Protein AF-A0A9D9E8L4-F1 (afdb_monomer)

Structure (mmCIF, N/CA/C/O backbone):
data_AF-A0A9D9E8L4-F1
#
_entry.id   AF-A0A9D9E8L4-F1
#
loop_
_atom_site.group_PDB
_atom_site.id
_atom_site.type_symbol
_atom_site.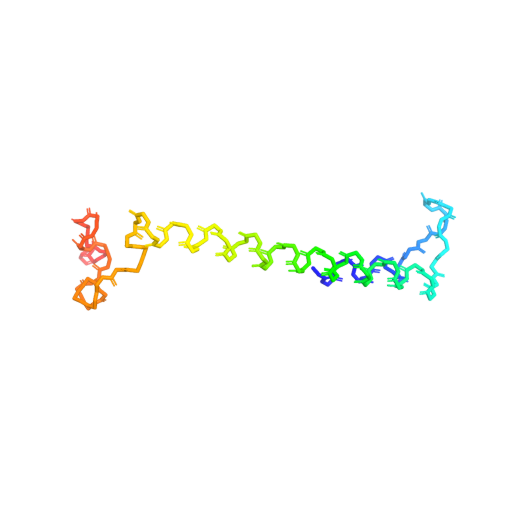label_atom_id
_atom_site.label_alt_id
_atom_site.label_comp_id
_atom_site.label_asym_id
_atom_site.label_entity_id
_atom_site.label_seq_id
_atom_site.pdbx_PDB_ins_code
_atom_site.Cartn_x
_atom_site.Cartn_y
_atom_site.Cartn_z
_atom_site.occupancy
_atom_site.B_iso_or_equiv
_atom_site.auth_seq_id
_atom_site.auth_comp_id
_atom_site.auth_asym_id
_atom_site.auth_atom_id
_atom_site.pdbx_PDB_model_num
ATOM 1 N N . MET A 1 1 ? -1.884 -2.851 -7.942 1.00 67.31 1 MET A N 1
ATOM 2 C CA . MET A 1 1 ? -0.624 -3.552 -8.271 1.00 67.31 1 MET A CA 1
ATOM 3 C C . MET A 1 1 ? -0.646 -4.101 -9.697 1.00 67.31 1 MET A C 1
ATOM 5 O O . MET A 1 1 ? 0.195 -3.680 -10.473 1.00 67.31 1 MET A O 1
ATOM 9 N N . LEU A 1 2 ? -1.616 -4.949 -10.090 1.00 73.38 2 LEU A N 1
ATOM 10 C CA . LEU A 1 2 ? -1.688 -5.491 -11.465 1.00 73.38 2 LEU A CA 1
ATOM 11 C C . LEU A 1 2 ? -1.689 -4.400 -12.553 1.00 73.38 2 LEU A C 1
ATOM 13 O O . LEU A 1 2 ? -0.829 -4.422 -13.424 1.00 73.38 2 LEU A O 1
ATOM 17 N N . GLY A 1 3 ? -2.563 -3.391 -12.458 1.00 71.88 3 GLY A N 1
ATOM 18 C CA . GLY A 1 3 ? -2.596 -2.285 -13.431 1.00 71.88 3 GLY A CA 1
ATOM 19 C C . GLY A 1 3 ? -1.275 -1.510 -13.547 1.00 71.88 3 GLY A C 1
ATOM 20 O O . GLY A 1 3 ? -0.879 -1.136 -14.642 1.00 71.88 3 GLY A O 1
ATOM 21 N N . THR A 1 4 ? -0.548 -1.342 -12.440 1.00 72.38 4 THR A N 1
ATOM 22 C CA . THR A 1 4 ? 0.757 -0.661 -12.388 1.00 72.38 4 THR A CA 1
ATOM 23 C C . THR A 1 4 ? 1.831 -1.427 -13.169 1.00 72.38 4 THR A C 1
ATOM 25 O O . THR A 1 4 ? 2.640 -0.836 -13.874 1.00 72.38 4 THR A O 1
ATOM 28 N N . ILE A 1 5 ? 1.792 -2.760 -13.103 1.00 69.19 5 ILE A N 1
ATOM 29 C CA . ILE A 1 5 ? 2.703 -3.643 -13.843 1.00 69.19 5 ILE A CA 1
ATOM 30 C C . ILE A 1 5 ? 2.354 -3.650 -15.338 1.00 69.19 5 ILE A C 1
ATOM 32 O O . ILE A 1 5 ? 3.253 -3.602 -16.176 1.00 69.19 5 ILE A O 1
ATOM 36 N N . LEU A 1 6 ? 1.061 -3.643 -15.685 1.00 69.81 6 LEU A N 1
ATOM 37 C CA . LEU A 1 6 ? 0.610 -3.601 -17.080 1.00 69.81 6 LEU A CA 1
ATOM 38 C C . LEU A 1 6 ? 1.037 -2.313 -17.802 1.00 69.81 6 LEU A C 1
ATOM 40 O O . LEU A 1 6 ? 1.322 -2.372 -18.994 1.00 69.81 6 LEU A O 1
ATOM 44 N N . ILE A 1 7 ? 1.165 -1.180 -17.099 1.00 72.56 7 ILE A N 1
ATOM 45 C CA . ILE A 1 7 ? 1.708 0.067 -17.673 1.00 72.56 7 ILE A CA 1
ATOM 46 C C . ILE A 1 7 ? 3.146 -0.134 -18.169 1.00 72.56 7 ILE A C 1
ATOM 48 O O . ILE A 1 7 ? 3.515 0.410 -19.202 1.00 72.56 7 ILE A O 1
ATOM 52 N N . GLY A 1 8 ? 3.955 -0.949 -17.487 1.00 64.25 8 GLY A N 1
ATOM 53 C CA . GLY A 1 8 ? 5.310 -1.272 -17.941 1.00 64.25 8 GLY A CA 1
ATOM 54 C C . GLY A 1 8 ? 5.348 -2.076 -19.247 1.00 64.25 8 GLY A C 1
ATOM 55 O O . GLY A 1 8 ? 6.346 -2.013 -19.960 1.00 64.25 8 GLY A O 1
ATOM 56 N N . PHE A 1 9 ? 4.271 -2.805 -19.564 1.00 66.44 9 PHE A N 1
ATOM 57 C CA . PHE A 1 9 ? 4.167 -3.661 -20.751 1.00 66.44 9 PHE A CA 1
ATOM 58 C C . PHE A 1 9 ? 3.433 -2.985 -21.922 1.00 66.44 9 PHE A C 1
ATOM 60 O O . PHE A 1 9 ? 3.818 -3.176 -23.069 1.00 66.44 9 PHE A O 1
ATOM 67 N N . LEU A 1 10 ? 2.403 -2.178 -21.645 1.00 68.56 10 LEU A N 1
ATOM 68 C CA . LEU A 1 10 ? 1.551 -1.525 -22.652 1.00 68.56 10 LEU A CA 1
ATOM 69 C C . LEU A 1 10 ? 1.919 -0.051 -22.917 1.00 68.56 10 LEU A C 1
ATOM 71 O O . LEU A 1 10 ? 1.195 0.623 -23.646 1.00 68.56 10 LEU A O 1
ATOM 75 N N . ALA A 1 11 ? 2.993 0.482 -22.319 1.00 63.09 11 ALA A N 1
ATOM 76 C CA . ALA A 1 11 ? 3.388 1.883 -22.504 1.00 63.09 11 ALA A CA 1
ATOM 77 C C . ALA A 1 11 ? 3.727 2.202 -23.972 1.00 63.09 11 ALA A C 1
ATOM 79 O O .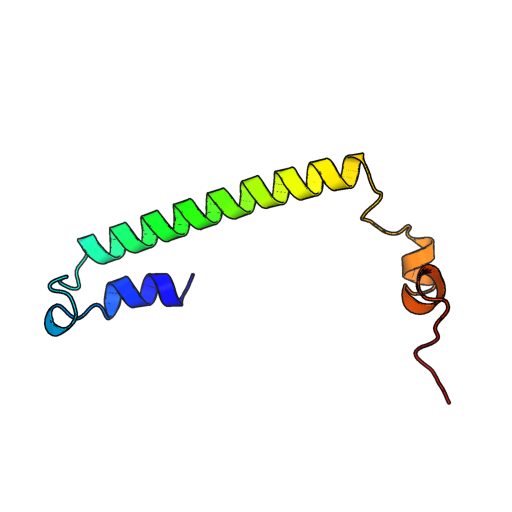 ALA A 1 11 ? 4.757 1.781 -24.493 1.00 63.09 11 ALA A O 1
ATOM 80 N N . ASP A 1 12 ? 2.875 2.988 -24.625 1.00 59.06 12 ASP A N 1
ATOM 81 C CA . ASP A 1 12 ? 3.088 3.418 -26.004 1.00 59.06 12 ASP A CA 1
ATOM 82 C C . A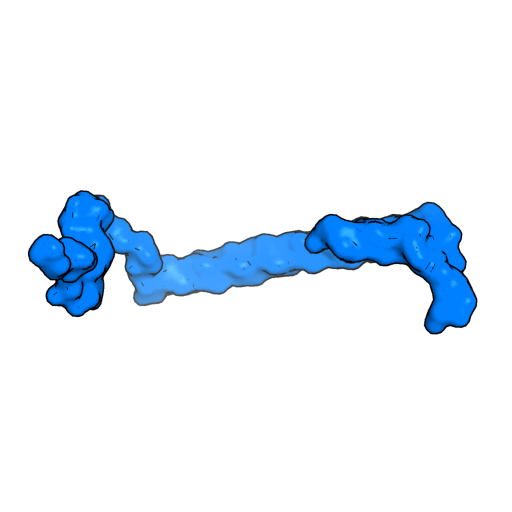SP A 1 12 ? 3.863 4.757 -26.051 1.00 59.06 12 ASP A C 1
ATOM 84 O O . ASP A 1 12 ? 3.384 5.762 -25.504 1.00 59.06 12 ASP A O 1
ATOM 88 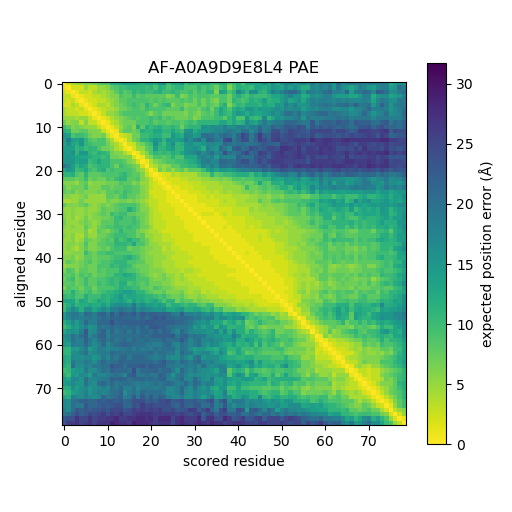N N . PRO A 1 13 ? 5.037 4.822 -26.712 1.00 57.91 13 PRO A N 1
ATOM 89 C CA . PRO A 1 13 ? 5.788 6.065 -26.882 1.00 57.91 13 PRO A CA 1
ATOM 90 C C . PRO A 1 13 ? 5.033 7.136 -27.684 1.00 57.91 13 PRO A C 1
ATOM 92 O O . PRO A 1 13 ? 5.344 8.314 -27.538 1.00 57.91 13 PRO A O 1
ATOM 95 N N . ILE A 1 14 ? 4.011 6.784 -28.468 1.00 57.28 14 ILE A N 1
ATOM 96 C CA . ILE A 1 14 ? 3.179 7.747 -29.211 1.00 57.28 14 ILE A CA 1
ATOM 97 C C . ILE A 1 14 ? 2.329 8.600 -28.254 1.00 57.28 14 ILE A C 1
ATOM 99 O O . ILE A 1 14 ? 2.027 9.754 -28.552 1.00 57.28 14 ILE A O 1
ATOM 103 N N . MET A 1 15 ? 1.970 8.064 -27.084 1.00 62.84 15 MET A N 1
ATOM 104 C CA . MET A 1 15 ? 1.127 8.763 -26.109 1.00 62.84 15 MET A CA 1
ATOM 105 C C . MET A 1 15 ? 1.921 9.665 -25.154 1.00 62.84 15 MET A C 1
ATOM 107 O O . MET A 1 15 ? 1.361 10.632 -24.644 1.00 62.84 15 MET A O 1
ATOM 111 N N . ASN A 1 16 ? 3.201 9.369 -24.879 1.00 62.66 16 ASN A N 1
ATOM 112 C CA . ASN A 1 16 ? 3.986 10.156 -23.912 1.00 62.66 16 ASN A CA 1
ATOM 113 C C . ASN A 1 16 ? 5.516 10.180 -24.135 1.00 62.66 16 ASN A C 1
ATOM 115 O O . ASN A 1 16 ? 6.255 10.489 -23.208 1.00 62.66 16 ASN A O 1
ATOM 119 N N . ASN A 1 17 ? 6.036 9.833 -25.318 1.00 60.28 17 ASN A N 1
ATOM 120 C CA . ASN A 1 17 ? 7.483 9.685 -25.592 1.00 60.28 17 ASN A CA 1
ATOM 121 C C . ASN A 1 17 ? 8.224 8.692 -24.674 1.00 60.28 17 ASN A C 1
ATOM 123 O O . ASN A 1 17 ? 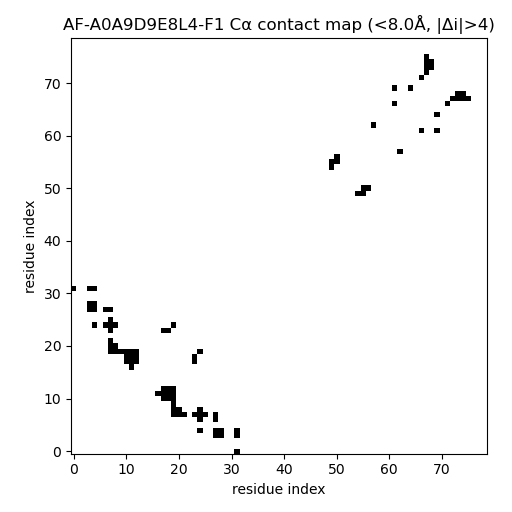9.454 8.660 -24.647 1.00 60.28 17 ASN A O 1
ATOM 127 N N . ILE A 1 18 ? 7.501 7.854 -23.928 1.00 63.44 18 ILE A N 1
ATOM 128 C CA . ILE A 1 18 ? 8.111 6.848 -23.068 1.00 63.44 18 ILE A CA 1
ATOM 129 C C . ILE A 1 18 ? 8.035 5.490 -23.756 1.00 63.44 18 ILE A C 1
ATOM 131 O O . ILE A 1 18 ? 6.954 4.969 -24.010 1.00 63.44 18 ILE A O 1
ATOM 135 N N . HIS A 1 19 ? 9.195 4.920 -24.060 1.00 59.34 19 HIS A N 1
ATOM 136 C CA . HIS A 1 19 ? 9.291 3.641 -24.750 1.00 59.34 19 HIS A CA 1
ATOM 137 C C . HIS A 1 19 ? 8.963 2.495 -23.780 1.00 59.34 19 HIS A C 1
ATOM 139 O O . HIS A 1 19 ? 9.596 2.376 -22.726 1.00 59.34 19 HIS A O 1
ATOM 145 N N . ALA A 1 20 ? 8.015 1.621 -24.142 1.00 59.72 20 ALA A N 1
ATOM 146 C CA . ALA A 1 20 ? 7.881 0.317 -23.494 1.00 59.72 20 ALA A CA 1
ATOM 147 C C . ALA A 1 20 ? 9.214 -0.438 -23.573 1.00 59.72 20 ALA A C 1
ATOM 149 O O . ALA A 1 20 ? 9.830 -0.557 -24.633 1.00 59.72 20 ALA A O 1
ATOM 150 N N . GLY A 1 21 ? 9.670 -0.947 -22.431 1.00 66.88 21 GLY A N 1
ATOM 151 C CA . GLY A 1 21 ? 10.937 -1.658 -22.339 1.00 66.88 21 GLY A CA 1
ATOM 152 C C . GLY A 1 21 ? 11.274 -2.086 -20.916 1.00 66.88 21 GLY A C 1
ATOM 153 O O . GLY A 1 21 ? 10.606 -1.704 -19.952 1.00 66.88 21 GLY A O 1
ATOM 154 N N . LEU A 1 22 ? 12.356 -2.859 -20.782 1.00 69.12 22 LEU A N 1
ATOM 155 C CA . LEU A 1 22 ? 12.864 -3.364 -19.498 1.00 69.12 22 LEU A CA 1
ATOM 156 C C . LEU A 1 22 ? 13.060 -2.249 -18.458 1.00 69.12 22 LEU A C 1
ATOM 158 O O . LEU A 1 22 ? 12.765 -2.450 -17.285 1.00 69.12 22 LEU A O 1
ATOM 162 N N . HIS A 1 23 ? 13.496 -1.061 -18.883 1.00 74.62 23 HIS A N 1
ATOM 163 C CA . HIS A 1 23 ? 13.681 0.087 -17.994 1.00 74.62 23 HIS A CA 1
ATOM 164 C C . HIS A 1 23 ? 12.355 0.594 -17.396 1.00 74.62 23 HIS A C 1
ATOM 166 O O . HIS A 1 23 ? 12.254 0.772 -16.183 1.00 74.62 23 HIS A O 1
ATOM 172 N N . GLN A 1 24 ? 11.315 0.741 -18.223 1.00 69.12 24 GLN A N 1
ATOM 173 C CA . GLN A 1 24 ? 9.977 1.167 -17.800 1.00 69.12 24 GLN A CA 1
ATOM 174 C C . GLN A 1 24 ? 9.351 0.156 -16.831 1.00 69.12 24 GLN A C 1
ATOM 176 O O . GLN A 1 24 ? 8.778 0.531 -15.809 1.00 69.12 24 GLN A O 1
ATOM 181 N N . LEU A 1 25 ? 9.504 -1.137 -17.1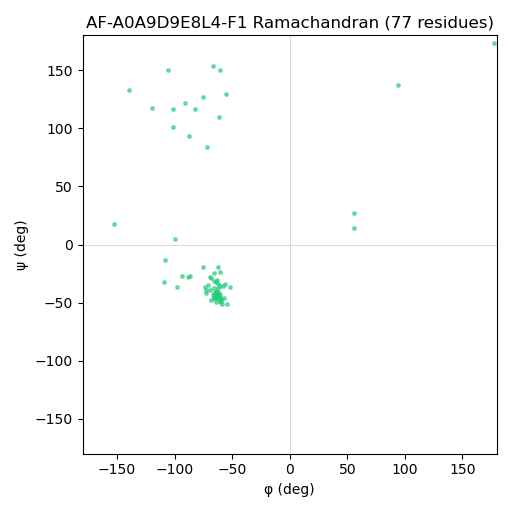24 1.00 75.50 25 LEU A N 1
ATOM 182 C CA . LEU A 1 25 ? 9.019 -2.219 -16.274 1.00 75.50 25 LEU A CA 1
ATOM 183 C C . LEU A 1 25 ? 9.718 -2.226 -14.903 1.00 75.50 25 LEU A C 1
ATOM 185 O O . LEU A 1 25 ? 9.048 -2.358 -13.880 1.00 75.50 25 LEU A O 1
ATOM 189 N N . LEU A 1 26 ? 11.037 -2.008 -14.860 1.00 76.50 26 LEU A N 1
ATOM 190 C CA . LEU A 1 26 ? 11.793 -1.900 -13.606 1.00 76.50 26 LEU A CA 1
ATOM 191 C C . LEU A 1 26 ? 11.361 -0.692 -12.765 1.00 76.50 26 LEU A C 1
ATOM 193 O O . LEU A 1 26 ? 11.198 -0.832 -11.554 1.00 76.50 26 LEU A O 1
ATOM 197 N N . ILE A 1 27 ? 11.116 0.464 -13.389 1.00 82.62 27 ILE A N 1
ATOM 198 C CA . ILE A 1 27 ? 10.607 1.657 -12.693 1.00 82.62 27 ILE A CA 1
ATOM 199 C C . ILE A 1 27 ? 9.219 1.389 -12.100 1.00 82.62 27 ILE A C 1
ATOM 201 O O . ILE A 1 27 ? 8.967 1.742 -10.948 1.00 82.62 27 ILE A O 1
ATOM 205 N N . GLN A 1 28 ? 8.329 0.730 -12.848 1.00 79.50 28 GLN A N 1
ATOM 206 C CA . GLN A 1 28 ? 6.986 0.398 -12.361 1.00 79.50 28 GLN A CA 1
ATOM 207 C C . GLN A 1 28 ? 7.023 -0.606 -11.205 1.00 79.50 28 GLN A C 1
ATOM 209 O O . GLN A 1 28 ? 6.307 -0.428 -10.221 1.00 79.50 28 GLN A O 1
ATOM 214 N N . ILE A 1 29 ? 7.882 -1.627 -11.280 1.00 82.25 29 ILE A N 1
ATOM 215 C CA . ILE A 1 29 ? 8.083 -2.578 -10.178 1.00 82.25 29 ILE A CA 1
ATOM 216 C C . ILE A 1 29 ? 8.646 -1.856 -8.953 1.00 82.25 29 ILE A C 1
ATOM 218 O O . ILE A 1 29 ? 8.127 -2.036 -7.855 1.00 82.25 29 ILE A O 1
ATOM 222 N N . PHE A 1 30 ? 9.659 -1.005 -9.127 1.00 85.56 30 PHE A N 1
ATOM 223 C CA . PHE A 1 30 ? 10.246 -0.243 -8.028 1.00 85.56 30 PHE A CA 1
ATOM 224 C C . PHE A 1 30 ? 9.216 0.674 -7.356 1.00 85.56 30 PHE A C 1
ATOM 226 O O . PHE A 1 30 ? 9.071 0.647 -6.135 1.00 85.56 30 PHE A O 1
ATOM 233 N N . GLY A 1 31 ? 8.444 1.425 -8.145 1.00 85.31 31 GLY A N 1
ATOM 234 C CA . GLY A 1 31 ? 7.367 2.272 -7.636 1.00 85.31 31 GLY A CA 1
ATOM 235 C C . GLY A 1 31 ? 6.287 1.467 -6.911 1.00 85.31 31 GLY A C 1
ATOM 236 O O . GLY A 1 31 ? 5.870 1.837 -5.815 1.00 85.31 31 GLY A O 1
ATOM 237 N N . ALA A 1 32 ? 5.876 0.327 -7.471 1.00 86.88 32 ALA A N 1
ATOM 238 C CA . ALA A 1 32 ? 4.896 -0.560 -6.853 1.00 86.88 32 ALA A CA 1
ATOM 239 C C . ALA A 1 32 ? 5.390 -1.133 -5.515 1.00 86.88 32 ALA A C 1
ATOM 241 O O . ALA A 1 32 ? 4.635 -1.149 -4.545 1.00 86.88 32 ALA A O 1
ATOM 242 N N . VAL A 1 33 ? 6.654 -1.560 -5.440 1.00 89.00 33 VAL A N 1
ATOM 243 C CA . VAL A 1 33 ? 7.271 -2.075 -4.208 1.00 89.00 33 VAL A CA 1
ATOM 244 C C . VAL A 1 33 ? 7.400 -0.976 -3.156 1.00 89.00 33 VAL A C 1
ATOM 246 O O . VAL A 1 33 ? 7.053 -1.205 -2.000 1.00 89.00 33 VAL A O 1
ATOM 249 N N . LEU A 1 34 ? 7.828 0.229 -3.542 1.00 91.31 34 LEU A N 1
ATOM 250 C CA . LEU A 1 34 ? 7.933 1.371 -2.631 1.00 91.31 34 LEU A CA 1
ATOM 251 C C . LEU A 1 34 ? 6.569 1.706 -2.023 1.00 91.31 34 LEU A C 1
ATOM 253 O O . LEU A 1 34 ? 6.444 1.835 -0.806 1.00 91.31 34 LEU A O 1
ATOM 257 N N . VAL A 1 35 ? 5.531 1.764 -2.859 1.00 92.19 35 VAL A N 1
ATOM 258 C CA . VAL A 1 35 ? 4.154 1.970 -2.404 1.00 92.19 35 VAL A CA 1
ATOM 259 C C . VAL A 1 35 ? 3.705 0.816 -1.502 1.00 92.19 35 VAL A C 1
ATOM 261 O O . VAL A 1 35 ? 3.173 1.075 -0.429 1.00 92.19 35 VAL A O 1
ATOM 264 N N . ALA A 1 36 ? 3.962 -0.445 -1.863 1.00 89.00 36 ALA A N 1
ATOM 265 C CA . ALA A 1 36 ? 3.598 -1.600 -1.037 1.00 89.00 36 ALA A CA 1
ATOM 266 C C . ALA A 1 36 ? 4.209 -1.530 0.373 1.00 89.00 36 ALA A C 1
ATOM 268 O O . ALA A 1 36 ? 3.501 -1.730 1.360 1.00 89.00 36 ALA A O 1
ATOM 269 N N . ILE A 1 37 ? 5.501 -1.200 0.463 1.00 93.88 37 ILE A N 1
ATOM 270 C CA . ILE A 1 37 ? 6.217 -1.034 1.733 1.00 93.88 37 ILE A CA 1
ATOM 271 C C . ILE A 1 37 ? 5.630 0.137 2.523 1.00 93.88 37 ILE A C 1
ATOM 273 O O . ILE A 1 37 ? 5.356 -0.004 3.715 1.00 93.88 37 ILE A O 1
ATOM 277 N N . TYR A 1 38 ? 5.396 1.275 1.865 1.00 92.31 38 TYR A N 1
ATOM 278 C CA . TYR A 1 38 ? 4.836 2.456 2.512 1.00 92.31 38 TYR A CA 1
ATOM 279 C C . TYR A 1 38 ? 3.467 2.167 3.132 1.00 92.31 38 TYR A C 1
ATOM 281 O O . TYR A 1 38 ? 3.276 2.414 4.321 1.00 92.31 38 TYR A O 1
ATOM 289 N N . ILE A 1 39 ? 2.533 1.591 2.366 1.00 93.38 39 ILE A N 1
ATOM 290 C CA . ILE A 1 39 ? 1.187 1.298 2.872 1.00 93.38 39 ILE A CA 1
ATOM 291 C C . ILE 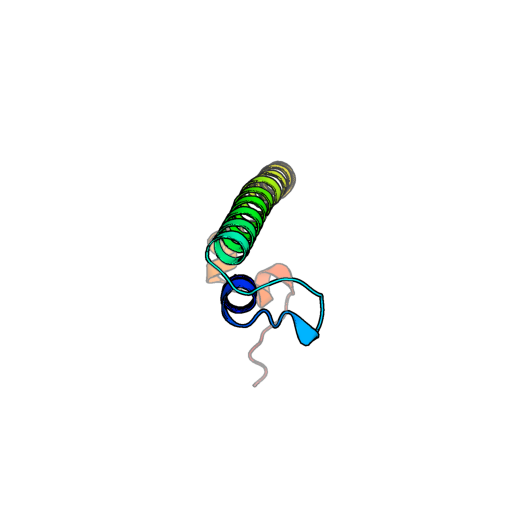A 1 39 ? 1.272 0.283 4.017 1.00 93.38 39 ILE A C 1
ATOM 293 O O . ILE A 1 39 ? 0.628 0.469 5.041 1.00 93.38 39 ILE A O 1
ATOM 297 N N . MET A 1 40 ? 2.104 -0.755 3.888 1.00 93.06 40 MET A N 1
ATOM 298 C CA . MET A 1 40 ? 2.265 -1.769 4.932 1.00 93.06 40 MET A CA 1
ATOM 299 C C . MET A 1 40 ? 2.743 -1.157 6.253 1.00 93.06 40 MET A C 1
ATOM 301 O O . MET A 1 40 ? 2.140 -1.407 7.294 1.00 93.06 40 MET A O 1
ATOM 305 N N . ILE A 1 41 ? 3.789 -0.327 6.214 1.00 95.69 41 ILE A N 1
ATOM 306 C CA . ILE A 1 41 ? 4.347 0.306 7.414 1.00 95.69 41 ILE A CA 1
ATOM 307 C C . ILE A 1 41 ? 3.364 1.323 7.992 1.00 95.69 41 ILE A C 1
ATOM 309 O O . ILE A 1 41 ? 3.095 1.304 9.190 1.00 95.69 41 ILE A O 1
ATOM 313 N N . VAL A 1 42 ? 2.807 2.203 7.159 1.00 94.00 42 VAL A N 1
ATOM 314 C CA . VAL A 1 42 ? 1.914 3.270 7.624 1.00 94.00 42 VAL A CA 1
ATOM 315 C C . VAL A 1 42 ? 0.623 2.694 8.191 1.00 94.00 42 VAL A C 1
ATOM 317 O O . VAL A 1 42 ? 0.224 3.074 9.289 1.00 94.00 42 VAL A O 1
ATOM 320 N N . THR A 1 43 ? -0.005 1.733 7.509 1.00 93.00 43 THR A N 1
ATOM 321 C CA . THR A 1 43 ? -1.187 1.043 8.037 1.00 93.00 43 THR A CA 1
ATOM 322 C C . THR A 1 43 ? -0.858 0.310 9.332 1.00 93.00 43 THR A C 1
ATOM 324 O O . THR A 1 43 ? -1.639 0.397 10.276 1.00 93.00 43 THR A O 1
ATOM 327 N N . TRP A 1 44 ? 0.300 -0.351 9.426 1.00 92.94 44 TRP A N 1
ATOM 328 C CA . TRP A 1 44 ? 0.717 -1.005 10.665 1.00 92.94 44 TRP A CA 1
ATOM 329 C C . TRP A 1 44 ? 0.881 -0.009 11.819 1.00 92.94 44 TRP A C 1
ATOM 331 O O . TRP A 1 44 ? 0.353 -0.251 12.900 1.00 92.94 44 TRP A O 1
ATOM 341 N N . ILE A 1 45 ? 1.525 1.140 11.587 1.00 93.44 45 ILE A N 1
ATOM 342 C CA . ILE A 1 45 ? 1.675 2.207 12.590 1.00 93.44 45 ILE A CA 1
ATOM 343 C C . ILE A 1 45 ? 0.308 2.733 13.034 1.00 93.44 45 ILE A C 1
ATOM 345 O O . ILE A 1 45 ? 0.066 2.862 14.232 1.00 93.44 45 ILE A O 1
ATOM 349 N N . ILE A 1 46 ? -0.596 3.016 12.092 1.00 90.75 46 ILE A N 1
ATOM 350 C CA . ILE A 1 46 ? -1.942 3.513 12.402 1.00 90.75 46 ILE A CA 1
ATOM 351 C C . ILE A 1 46 ? -2.698 2.494 13.254 1.00 90.75 46 ILE A C 1
ATOM 353 O O . ILE A 1 46 ? -3.229 2.856 14.301 1.00 90.75 46 ILE A O 1
ATOM 357 N N . LEU A 1 47 ? -2.718 1.222 12.845 1.00 88.56 47 LEU A N 1
ATOM 358 C CA . LEU A 1 47 ? -3.396 0.162 13.591 1.00 88.56 47 LEU A CA 1
ATOM 359 C C . LEU A 1 47 ? -2.771 -0.053 14.969 1.00 88.56 47 LEU A C 1
ATOM 361 O O . LEU A 1 47 ? -3.503 -0.223 15.934 1.00 88.56 47 LEU A O 1
ATOM 365 N N . PHE A 1 48 ? -1.444 0.007 15.082 1.00 88.00 48 PHE A N 1
ATOM 366 C CA . PHE A 1 48 ? -0.743 -0.127 16.357 1.00 88.00 48 PHE A CA 1
ATOM 367 C C . PHE A 1 48 ? -1.086 1.011 17.325 1.00 88.00 48 PHE A C 1
ATOM 369 O O . PHE A 1 48 ? -1.339 0.781 18.507 1.00 88.00 48 PHE A O 1
ATOM 376 N N . ILE A 1 49 ? -1.125 2.250 16.827 1.00 88.25 49 ILE A N 1
ATOM 377 C CA . ILE A 1 49 ? -1.532 3.412 17.622 1.00 88.25 49 ILE A CA 1
ATOM 378 C C . ILE A 1 49 ? -2.996 3.264 18.036 1.00 88.25 49 ILE A C 1
ATOM 380 O O . ILE A 1 49 ? -3.312 3.394 19.218 1.00 88.25 49 ILE A O 1
ATOM 384 N N . LEU A 1 50 ? -3.885 2.957 17.090 1.00 86.19 50 LEU A N 1
ATOM 385 C CA . LEU A 1 50 ? -5.307 2.797 17.367 1.00 86.19 50 LEU A CA 1
ATOM 386 C C . LEU A 1 50 ? -5.577 1.649 18.346 1.00 86.19 50 LEU A C 1
ATOM 388 O O . LEU A 1 50 ? -6.419 1.831 19.213 1.00 86.19 50 LEU A O 1
ATOM 392 N N . ASP A 1 51 ? -4.854 0.529 18.281 1.00 83.62 51 ASP A N 1
ATOM 393 C CA . ASP A 1 51 ? -5.000 -0.595 19.223 1.00 83.62 51 ASP A CA 1
ATOM 394 C C . ASP A 1 51 ? -4.581 -0.204 20.649 1.00 83.62 51 ASP A C 1
ATOM 396 O O . ASP A 1 51 ? -5.170 -0.643 21.638 1.00 83.62 51 ASP A O 1
ATOM 400 N N . LYS A 1 52 ? -3.609 0.710 20.771 1.00 79.06 52 LYS A N 1
ATOM 401 C CA . LYS A 1 52 ? -3.182 1.251 22.066 1.00 79.06 52 LYS A CA 1
ATOM 402 C C . LYS A 1 52 ? -4.225 2.182 22.695 1.00 79.06 52 LYS A C 1
ATOM 404 O O . LYS A 1 52 ? -4.333 2.222 23.920 1.00 79.06 52 LYS A O 1
ATOM 409 N N . PHE A 1 53 ? -4.963 2.947 21.887 1.00 77.94 53 PHE A N 1
ATOM 410 C CA . PHE A 1 53 ? -5.969 3.906 22.372 1.00 77.94 53 PHE A CA 1
ATOM 411 C C . PHE A 1 53 ? -7.392 3.333 22.432 1.00 77.94 53 PHE A C 1
ATOM 413 O O . PHE A 1 53 ? -8.201 3.759 23.252 1.00 77.94 53 PHE A O 1
ATOM 420 N N . THR A 1 54 ? -7.697 2.355 21.590 1.00 66.38 54 THR A N 1
ATOM 421 C CA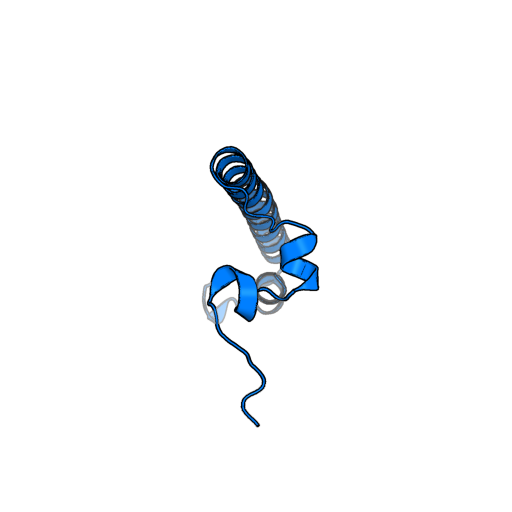 . THR A 1 54 ? -9.030 1.791 21.373 1.00 66.38 54 THR A CA 1
ATOM 422 C C . THR A 1 54 ? -8.900 0.283 21.226 1.00 66.38 54 THR A C 1
ATOM 424 O O . THR A 1 54 ? -8.088 -0.194 20.445 1.00 66.38 54 THR A O 1
ATOM 427 N N . LYS A 1 55 ? -9.735 -0.502 21.918 1.00 66.44 55 LYS A N 1
ATOM 428 C CA . LYS A 1 55 ? -9.835 -1.944 21.641 1.00 66.44 55 LYS A CA 1
ATOM 429 C C . LYS A 1 55 ? -10.556 -2.144 20.306 1.00 66.44 55 LYS A C 1
ATOM 431 O O . LYS A 1 55 ? -11.768 -2.332 20.288 1.00 66.44 55 LYS A O 1
ATOM 436 N N . ILE A 1 56 ? -9.819 -2.070 19.195 1.00 63.34 56 ILE A N 1
ATOM 437 C CA . ILE A 1 56 ? -10.366 -2.264 17.838 1.00 63.34 56 ILE A CA 1
ATOM 438 C C . ILE A 1 56 ? -10.932 -3.684 17.700 1.00 63.34 56 ILE A C 1
ATOM 440 O O . ILE A 1 56 ? -11.930 -3.913 17.021 1.00 63.34 56 ILE A O 1
ATOM 444 N N . ARG A 1 57 ? -10.308 -4.654 18.376 1.00 71.56 57 ARG A N 1
ATOM 445 C CA . ARG A 1 57 ? -10.783 -6.034 18.416 1.00 71.56 57 ARG A CA 1
ATOM 446 C C . ARG A 1 57 ? -11.885 -6.191 19.467 1.00 71.56 57 ARG A C 1
ATOM 448 O O . ARG A 1 57 ? -11.638 -6.043 20.665 1.00 71.56 57 ARG A O 1
ATOM 455 N N . THR A 1 58 ? -13.088 -6.535 19.008 1.00 69.38 58 THR A N 1
ATOM 456 C CA . THR A 1 58 ? -14.232 -6.876 19.865 1.00 69.38 58 THR A CA 1
ATOM 457 C C . THR A 1 58 ? -13.917 -8.089 20.737 1.00 69.38 58 THR A C 1
ATOM 459 O O . THR A 1 58 ? -13.154 -8.976 20.346 1.00 69.38 58 THR A O 1
ATOM 462 N N . THR A 1 59 ? -14.518 -8.151 21.923 1.00 74.06 59 THR A N 1
ATOM 463 C CA . THR A 1 59 ? -14.342 -9.300 22.824 1.00 74.06 59 THR A CA 1
ATOM 464 C C . THR A 1 59 ? -14.961 -10.574 22.232 1.00 74.06 59 THR A C 1
ATOM 466 O O . THR A 1 59 ? -15.912 -10.493 21.456 1.00 74.06 59 THR A O 1
ATOM 469 N N . SER A 1 60 ? -14.464 -11.758 22.615 1.00 71.69 60 SER A N 1
ATOM 470 C CA . SER A 1 60 ? -14.979 -13.045 22.110 1.00 71.69 60 SER A CA 1
ATOM 471 C C . SER A 1 60 ? -16.486 -13.213 22.344 1.00 71.69 60 SER A C 1
ATOM 473 O O . SER A 1 60 ? -17.183 -13.732 21.482 1.00 71.69 60 SER A O 1
ATOM 475 N N . LYS A 1 61 ? -17.001 -12.672 23.459 1.00 69.62 61 LYS A N 1
ATOM 476 C CA . LYS A 1 61 ? -18.437 -12.666 23.777 1.00 69.62 61 LYS A CA 1
ATOM 477 C C . LYS A 1 61 ? -19.264 -11.849 22.777 1.00 69.62 61 LYS A C 1
ATOM 479 O O . LYS A 1 61 ? -20.316 -12.300 22.350 1.00 69.62 61 LYS A O 1
ATOM 484 N N . GLN A 1 62 ? -18.763 -10.687 22.346 1.00 67.62 62 GLN A N 1
ATOM 485 C CA . GLN A 1 62 ? -19.429 -9.864 21.323 1.00 67.62 62 GLN A CA 1
ATOM 486 C C . GLN A 1 62 ? -19.392 -10.509 19.931 1.00 67.62 62 GLN A C 1
ATOM 488 O O . GLN A 1 62 ? -20.279 -10.267 19.117 1.00 67.62 62 GLN A O 1
ATOM 493 N N . GLN A 1 63 ? -18.376 -11.331 19.650 1.00 72.62 63 GLN A N 1
ATOM 494 C CA . GLN A 1 63 ? -18.304 -12.097 18.404 1.00 72.62 63 GLN A CA 1
ATOM 495 C C . GLN A 1 63 ? -19.301 -13.265 18.389 1.00 72.62 63 GLN A C 1
ATOM 497 O O . GLN A 1 63 ? -19.883 -13.526 17.342 1.00 72.62 63 GLN A O 1
ATOM 502 N N . GLU A 1 64 ? -19.531 -13.925 19.530 1.00 74.50 64 GLU A N 1
ATOM 503 C CA . GLU A 1 64 ? -20.530 -14.998 19.665 1.00 74.50 64 GLU A CA 1
ATOM 504 C C . GLU A 1 64 ? -21.976 -14.479 19.650 1.00 74.50 64 GLU A C 1
ATOM 506 O O . GLU A 1 64 ? -22.832 -15.073 19.000 1.00 74.50 64 GLU A O 1
ATOM 511 N N . GLU A 1 65 ? -22.264 -13.362 20.327 1.00 76.06 65 GLU A N 1
ATOM 512 C CA . GLU A 1 65 ? -23.610 -12.759 20.347 1.00 76.06 65 GLU A CA 1
ATOM 513 C C . GLU A 1 65 ? -23.970 -12.026 19.039 1.00 76.06 65 GLU A C 1
ATOM 515 O O . GLU A 1 65 ? -25.152 -11.811 18.752 1.00 76.06 65 GLU A O 1
ATOM 520 N N . GLY A 1 66 ? -22.962 -11.676 18.235 1.00 71.81 66 GLY A N 1
ATOM 521 C CA . GLY A 1 66 ? -23.092 -10.925 16.989 1.00 71.81 66 GLY A CA 1
ATOM 522 C C . GLY A 1 66 ? -22.908 -9.417 17.182 1.00 71.81 66 GLY A C 1
ATOM 523 O O . GLY A 1 66 ? -23.427 -8.809 18.124 1.00 71.81 66 GLY A O 1
ATOM 524 N N . LEU A 1 67 ? -22.169 -8.786 16.262 1.00 78.06 67 LEU A N 1
ATOM 525 C CA . LEU A 1 67 ? -21.857 -7.354 16.339 1.00 78.06 67 LEU A CA 1
ATOM 526 C C . LEU A 1 67 ? -23.114 -6.475 16.237 1.00 78.06 67 LEU A C 1
ATOM 528 O O . LEU A 1 67 ? -23.173 -5.453 16.912 1.00 78.06 67 LEU A O 1
ATOM 532 N N . ASP A 1 68 ? -24.140 -6.892 15.489 1.00 76.12 68 ASP A N 1
ATOM 533 C CA . ASP A 1 68 ? -25.388 -6.121 15.375 1.00 76.12 68 ASP A CA 1
ATOM 534 C C . ASP A 1 68 ? -26.108 -5.998 16.716 1.00 76.12 68 ASP A C 1
ATOM 536 O O . ASP A 1 68 ? -26.496 -4.904 17.123 1.00 76.12 68 ASP A O 1
ATOM 540 N N . LYS A 1 69 ? -26.217 -7.103 17.462 1.00 66.38 69 LYS A N 1
ATOM 541 C CA . LYS A 1 69 ? -26.858 -7.092 18.781 1.00 66.38 69 LYS A CA 1
ATOM 542 C C . LYS A 1 69 ? -26.026 -6.332 19.805 1.00 66.38 69 LYS A C 1
ATOM 544 O O . LYS A 1 69 ? -26.583 -5.620 20.633 1.00 66.38 69 LYS A O 1
ATOM 549 N N . THR A 1 70 ? -24.702 -6.475 19.753 1.00 68.69 70 THR A N 1
ATOM 550 C CA . THR A 1 70 ? -23.814 -5.956 20.803 1.00 68.69 70 THR A CA 1
ATOM 551 C C . THR A 1 70 ? -23.344 -4.516 20.601 1.00 68.69 70 THR A C 1
ATOM 553 O O . THR A 1 70 ? -23.058 -3.844 21.590 1.00 68.69 70 THR A O 1
ATOM 556 N N . LEU A 1 71 ? -23.250 -4.028 19.361 1.00 73.25 71 LEU A N 1
ATOM 557 C CA . LEU A 1 71 ? -22.793 -2.666 19.047 1.00 73.25 71 LEU A CA 1
ATOM 558 C C . LEU A 1 71 ? -23.918 -1.765 18.541 1.00 73.25 71 LEU A C 1
ATOM 560 O O . LEU A 1 71 ? -23.886 -0.566 18.806 1.00 73.25 71 LEU A O 1
ATOM 564 N N . LEU A 1 72 ? -24.899 -2.329 17.835 1.00 78.62 72 LEU A N 1
ATOM 565 C CA . LEU A 1 72 ? -25.963 -1.560 17.189 1.00 78.62 72 LEU A CA 1
ATOM 566 C C . LEU A 1 72 ? -27.325 -1.728 17.892 1.00 78.62 72 LEU A C 1
ATOM 568 O O . LEU A 1 72 ? -28.212 -0.908 17.696 1.00 78.62 72 LEU A O 1
ATOM 572 N N . ASN A 1 73 ? -27.478 -2.717 18.790 1.00 70.94 73 ASN A N 1
ATOM 573 C CA . ASN A 1 73 ? -28.774 -3.140 19.359 1.00 70.94 73 ASN A CA 1
ATOM 574 C C . ASN A 1 73 ? -29.803 -3.527 18.278 1.00 70.94 73 ASN A C 1
ATOM 576 O O . ASN A 1 73 ? -31.014 -3.459 18.489 1.00 70.94 73 ASN A O 1
ATOM 580 N N . GLU A 1 74 ? -29.317 -3.969 17.121 1.00 72.69 74 GLU A N 1
ATOM 581 C CA . GLU A 1 74 ? -30.131 -4.345 15.973 1.00 72.69 74 GLU A CA 1
ATOM 582 C C . GLU A 1 74 ? -30.159 -5.871 15.839 1.00 72.69 74 GLU A C 1
ATOM 584 O O . GLU A 1 74 ? -29.221 -6.578 16.218 1.00 72.69 74 GLU A O 1
ATOM 589 N N . SER A 1 75 ? -31.250 -6.414 15.299 1.00 68.94 75 SER A N 1
ATOM 590 C CA . SER A 1 75 ? -31.315 -7.823 14.917 1.00 68.94 75 SER A CA 1
ATOM 591 C C . SER A 1 75 ? -31.588 -7.915 13.424 1.00 68.94 75 SER A C 1
ATOM 593 O O . SER A 1 75 ? -32.641 -7.484 12.964 1.00 68.94 75 SER A O 1
ATOM 595 N N . TYR A 1 76 ? -30.647 -8.504 12.679 1.00 64.81 76 TYR A N 1
ATOM 596 C CA . TYR A 1 76 ? -30.782 -8.724 11.232 1.00 64.81 76 TYR A CA 1
ATOM 597 C C . TYR A 1 76 ? -31.982 -9.608 10.863 1.00 64.81 76 TYR A C 1
ATOM 599 O O . TYR A 1 76 ? -32.492 -9.530 9.749 1.00 64.81 76 TYR A O 1
ATOM 607 N N . PHE A 1 77 ? -32.452 -10.445 11.794 1.00 58.62 77 PHE A N 1
ATOM 608 C CA . PHE A 1 77 ? -33.660 -11.239 11.607 1.00 58.62 77 PHE A CA 1
ATOM 609 C C . PHE A 1 77 ? -34.890 -10.432 12.033 1.00 58.62 77 PHE A C 1
ATOM 611 O O . PHE A 1 77 ? -35.298 -10.450 13.194 1.00 58.62 77 PHE A O 1
ATOM 618 N N . ASN A 1 78 ? -35.505 -9.749 11.070 1.00 53.12 78 ASN A N 1
ATOM 619 C CA . ASN A 1 78 ? -36.890 -9.309 11.177 1.00 53.12 78 ASN A CA 1
ATOM 620 C C . ASN A 1 78 ? -37.773 -10.267 10.360 1.00 53.12 78 ASN A C 1
ATOM 622 O O . ASN A 1 78 ? -37.817 -10.138 9.142 1.00 53.12 78 ASN A O 1
ATOM 626 N N . LYS A 1 79 ? -38.439 -11.187 11.076 1.00 45.69 79 LYS A N 1
ATOM 627 C CA . LYS A 1 79 ? -39.487 -12.141 10.648 1.00 45.69 79 LYS A CA 1
ATOM 628 C C . LYS A 1 79 ? -39.194 -13.089 9.482 1.00 45.69 79 LYS A C 1
ATOM 630 O O . LYS A 1 79 ? -39.159 -12.645 8.319 1.00 45.69 79 LYS A O 1
#

InterPro domains:
  IPR024041 Ammonium transp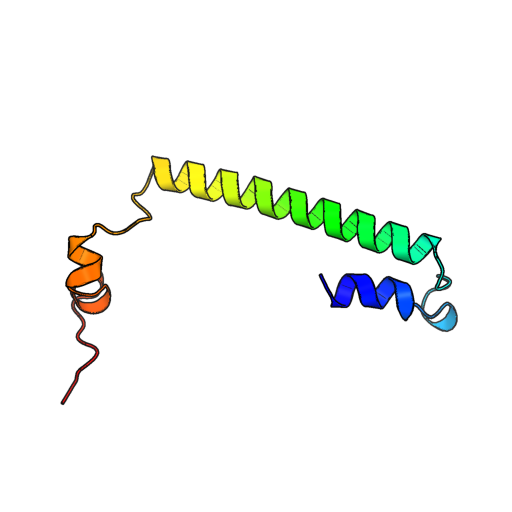orter AmtB-like domain [PF00909] (2-74)
  IPR029020 Ammonium/urea transporter [G3DSA:1.10.3430.10] (1-79)

Solvent-accessible surface area (backbone atoms only — not comparable to full-atom values): 4656 Å² total; per-residue (Å²): 108,70,70,52,52,46,49,20,71,68,35,51,35,91,81,70,74,45,65,52,39,74,68,43,34,50,51,32,50,50,52,49,50,52,49,52,53,49,52,53,52,51,52,48,52,52,51,55,53,44,51,74,77,39,78,79,70,74,53,73,67,42,64,74,70,29,58,45,49,69,76,67,73,41,68,94,79,74,131

Mean predicted aligned error: 11.58 Å

pLDDT: mean 74.83, std 11.55, range [45.69, 95.69]

Foldseek 3Di:
DVVLQVCLQPVDCVVPVDDNDPVSNVVSVVVVVVVVVVCVVVVVVVVVVCVVVDVPDDDPVCVVVDVCCVPVVDDPDDD

Radius of gyration: 22.68 Å; Cα contacts (8 Å, |Δi|>4): 49; chains: 1; bounding box: 53×25×53 Å

Secondary structure (DSSP, 8-state):
-HHHHHHHHH--HHHHSPPPSHHHHHHHHHHHHHHHHHHHHHHHHHHHHHHHHS--SPPHHHHHH-HIIIII---S---

Organism: NCBI:txid2840838

Sequence (79 aa):
MLGTILIGFLADPIMNNIHAGLHQLLIQIFGAVLVAIYIMIVTWIILFILDKFTKIRTTSKQQEEGLDKTLLNESYFNK